Protein AF-A0A7C1HFK4-F1 (afdb_monomer_lite)

pLDDT: mean 76.85, std 12.72, range [38.19, 94.94]

Structure (mmCIF, N/CA/C/O backbone):
data_AF-A0A7C1HFK4-F1
#
_entry.id   AF-A0A7C1HFK4-F1
#
loop_
_atom_site.group_PDB
_atom_site.id
_atom_site.type_symbol
_atom_site.label_atom_id
_atom_site.label_alt_id
_atom_site.la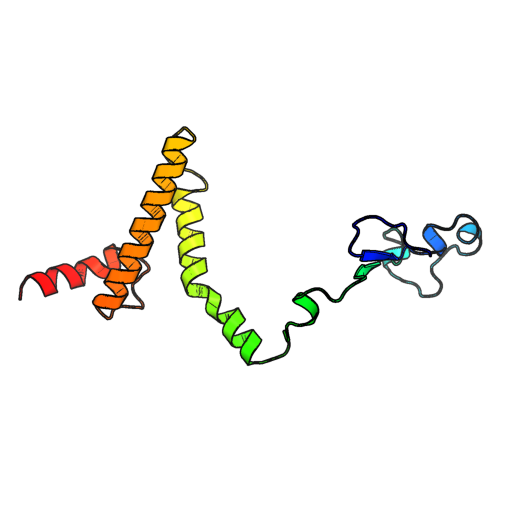bel_comp_id
_atom_site.label_asym_id
_atom_site.label_entity_id
_atom_site.label_seq_id
_atom_site.pdbx_PDB_ins_code
_atom_site.Cartn_x
_atom_site.Cartn_y
_atom_site.Cartn_z
_atom_site.occupancy
_atom_site.B_iso_or_equiv
_atom_site.auth_seq_id
_atom_site.auth_comp_id
_atom_site.auth_asym_id
_atom_site.auth_atom_id
_atom_site.pdbx_PDB_model_num
ATOM 1 N N . MET A 1 1 ? 30.655 -7.034 -22.420 1.00 48.75 1 MET A N 1
ATOM 2 C CA . MET A 1 1 ? 30.151 -5.758 -21.865 1.00 48.75 1 MET A CA 1
ATOM 3 C C . MET A 1 1 ? 30.791 -5.628 -20.488 1.00 48.75 1 MET A C 1
ATOM 5 O O . MET A 1 1 ? 30.516 -6.481 -19.661 1.00 48.75 1 MET A O 1
ATOM 9 N N . ARG A 1 2 ? 31.748 -4.711 -20.276 1.00 38.19 2 ARG A N 1
ATOM 10 C CA . ARG A 1 2 ? 32.349 -4.517 -18.941 1.00 38.19 2 ARG A CA 1
ATOM 11 C C . ARG A 1 2 ? 31.458 -3.538 -18.169 1.00 38.19 2 ARG A C 1
ATOM 13 O O . ARG A 1 2 ? 31.293 -2.421 -18.668 1.00 38.19 2 ARG A O 1
ATOM 20 N N . PRO A 1 3 ? 30.849 -3.925 -17.038 1.00 50.66 3 PRO A N 1
ATOM 21 C CA . PRO A 1 3 ? 30.133 -2.968 -16.208 1.00 50.66 3 PRO A CA 1
ATOM 22 C C . PRO A 1 3 ? 31.120 -1.909 -15.705 1.00 50.66 3 PRO A C 1
ATOM 24 O O . PRO A 1 3 ? 32.246 -2.225 -15.324 1.00 50.66 3 PRO A O 1
ATOM 27 N N . LYS A 1 4 ? 30.732 -0.633 -15.782 1.00 46.22 4 LYS A N 1
ATOM 28 C CA . LYS A 1 4 ? 31.495 0.462 -15.169 1.00 46.22 4 LYS A CA 1
ATOM 29 C C . LYS A 1 4 ? 31.245 0.428 -13.661 1.00 46.22 4 LYS A C 1
ATOM 31 O O . LYS A 1 4 ? 30.096 0.237 -13.267 1.00 46.22 4 LYS A O 1
ATOM 36 N N . ASN A 1 5 ? 32.283 0.678 -12.855 1.00 47.38 5 ASN A N 1
ATOM 37 C CA . ASN A 1 5 ? 32.185 0.873 -11.402 1.00 47.38 5 ASN A CA 1
ATOM 38 C C . ASN A 1 5 ? 31.340 2.110 -11.097 1.00 47.38 5 ASN A C 1
ATOM 40 O O . ASN A 1 5 ? 31.823 3.223 -10.916 1.00 47.38 5 ASN A O 1
ATOM 44 N N . THR A 1 6 ? 30.045 1.892 -11.107 1.00 52.53 6 THR A N 1
ATOM 45 C CA . THR A 1 6 ? 29.001 2.816 -10.708 1.00 52.53 6 THR A CA 1
ATOM 46 C C . THR A 1 6 ? 28.159 2.026 -9.719 1.00 52.53 6 THR A C 1
ATOM 48 O O . THR A 1 6 ? 28.105 0.803 -9.821 1.00 52.53 6 THR A O 1
ATOM 51 N N . TRP A 1 7 ? 27.541 2.695 -8.749 1.00 51.47 7 TRP A N 1
ATOM 52 C CA . TRP A 1 7 ? 26.689 2.115 -7.697 1.00 51.47 7 TRP A CA 1
ATOM 53 C C . TRP A 1 7 ? 25.390 1.471 -8.241 1.00 51.47 7 TRP A C 1
ATOM 55 O O . TRP A 1 7 ? 24.318 1.584 -7.655 1.00 51.47 7 TRP A O 1
ATOM 65 N N . ILE A 1 8 ? 25.454 0.861 -9.422 1.00 58.84 8 ILE A N 1
ATOM 66 C CA . ILE A 1 8 ? 24.351 0.308 -10.187 1.00 58.84 8 ILE A CA 1
ATOM 67 C C . ILE A 1 8 ? 24.280 -1.186 -9.867 1.00 58.84 8 ILE A C 1
ATOM 69 O O . ILE A 1 8 ? 25.155 -1.952 -10.251 1.00 58.84 8 ILE A O 1
ATOM 73 N N . LEU A 1 9 ? 23.199 -1.598 -9.203 1.00 69.62 9 LEU A N 1
ATOM 74 C CA . LEU A 1 9 ? 22.916 -2.982 -8.782 1.00 69.62 9 LEU A CA 1
ATOM 75 C C . LEU A 1 9 ? 22.519 -3.921 -9.942 1.00 69.62 9 LEU A C 1
ATOM 77 O O . LEU A 1 9 ? 22.109 -5.061 -9.727 1.00 69.62 9 LEU A O 1
ATOM 81 N N . TYR A 1 10 ? 22.579 -3.443 -11.185 1.00 73.12 10 TYR A N 1
ATOM 82 C CA . TYR A 1 10 ? 22.111 -4.162 -12.364 1.00 73.12 10 TYR A CA 1
ATOM 83 C C . TYR A 1 10 ? 22.988 -3.901 -13.592 1.00 73.12 10 TYR A C 1
ATOM 85 O O . TYR A 1 10 ? 23.465 -2.799 -13.848 1.00 73.12 10 TYR A O 1
ATOM 93 N N . CYS A 1 11 ? 23.144 -4.927 -14.415 1.00 79.50 11 CYS A N 1
ATOM 94 C CA . CYS A 1 11 ? 23.672 -4.843 -15.762 1.00 79.50 11 CYS A CA 1
ATOM 95 C C . CYS A 1 11 ? 22.534 -4.714 -16.771 1.00 79.50 11 CYS A C 1
ATOM 97 O O . CYS A 1 11 ? 21.645 -5.557 -16.849 1.00 79.50 11 CYS A O 1
ATOM 99 N N . GLN A 1 12 ? 22.573 -3.668 -17.590 1.00 84.06 12 GLN A N 1
ATOM 100 C CA . GLN A 1 12 ? 21.628 -3.519 -18.688 1.00 84.06 12 GLN A CA 1
ATOM 101 C C . GLN A 1 12 ? 22.141 -4.263 -19.924 1.00 84.06 12 GLN A C 1
ATOM 103 O O . GLN A 1 12 ? 23.117 -3.852 -20.552 1.00 84.06 12 GLN A O 1
ATOM 108 N N . TYR A 1 13 ? 21.453 -5.337 -20.294 1.00 86.94 13 TYR A N 1
ATOM 109 C CA . TYR A 1 13 ? 21.579 -5.945 -21.609 1.00 86.94 13 TYR A CA 1
ATOM 110 C C . TYR A 1 13 ? 20.769 -5.126 -22.611 1.00 86.94 13 TYR A C 1
ATOM 112 O O . TYR A 1 13 ? 19.569 -4.897 -22.425 1.00 86.94 13 TYR A O 1
ATOM 120 N N . THR A 1 14 ? 21.425 -4.695 -23.685 1.00 87.31 14 THR A N 1
ATOM 121 C CA . THR A 1 14 ? 20.778 -4.001 -24.794 1.00 87.31 14 THR A CA 1
ATOM 122 C C . THR A 1 14 ? 20.892 -4.802 -26.080 1.00 87.31 14 THR A C 1
ATOM 124 O O . THR A 1 14 ? 21.901 -5.462 -26.332 1.00 87.31 14 THR A O 1
ATOM 127 N N . CYS A 1 15 ? 19.850 -4.741 -26.910 1.00 88.94 15 CYS A N 1
ATOM 128 C CA . CYS A 1 15 ? 19.799 -5.501 -28.152 1.00 88.94 15 CYS A CA 1
ATOM 129 C C . CYS A 1 15 ? 20.985 -5.136 -29.068 1.00 88.94 15 CYS A C 1
ATOM 131 O O . CYS A 1 15 ? 21.085 -3.983 -29.504 1.00 88.94 15 CYS A O 1
ATOM 133 N N . PRO A 1 16 ? 21.864 -6.089 -29.426 1.00 87.75 16 PRO A N 1
ATOM 134 C CA . PRO A 1 16 ? 23.056 -5.783 -30.209 1.00 87.75 16 PRO A CA 1
ATOM 135 C C . PRO A 1 16 ? 22.699 -5.328 -31.624 1.00 87.75 16 PRO A C 1
ATOM 137 O O . PRO A 1 16 ? 23.317 -4.402 -32.132 1.00 87.75 16 PRO A O 1
ATOM 140 N N . ILE A 1 17 ? 21.659 -5.906 -32.229 1.00 89.50 17 ILE A N 1
ATOM 141 C CA . ILE A 1 17 ? 21.198 -5.533 -33.573 1.00 89.50 17 ILE A CA 1
ATOM 142 C C . ILE A 1 17 ? 20.711 -4.080 -33.592 1.00 89.50 17 ILE A C 1
ATOM 144 O O . ILE A 1 17 ? 21.010 -3.327 -34.514 1.00 89.50 17 ILE A O 1
ATOM 148 N N . PHE A 1 18 ? 20.000 -3.653 -32.545 1.00 85.25 18 PHE A N 1
ATOM 149 C CA . PHE A 1 18 ? 19.476 -2.295 -32.482 1.00 85.25 18 PHE A CA 1
ATOM 150 C C . PHE A 1 18 ? 20.558 -1.278 -32.100 1.00 85.25 18 PHE A C 1
ATOM 152 O O . PHE A 1 18 ? 20.654 -0.226 -32.727 1.00 85.25 18 PHE A O 1
ATOM 159 N N . TYR A 1 19 ? 21.383 -1.550 -31.085 1.00 86.94 19 TYR A N 1
ATOM 160 C CA . TYR A 1 19 ? 22.294 -0.549 -30.509 1.00 86.94 19 TYR A CA 1
ATOM 161 C C . TYR A 1 19 ? 23.713 -0.559 -31.095 1.00 86.94 19 TYR A C 1
ATOM 163 O O . TYR A 1 19 ? 24.385 0.474 -31.062 1.00 86.94 19 TYR A O 1
ATOM 171 N N . ASN A 1 20 ? 24.187 -1.675 -31.657 1.00 87.44 20 ASN A N 1
ATOM 172 C CA . ASN A 1 20 ? 25.514 -1.737 -32.265 1.00 87.44 20 ASN A CA 1
ATOM 173 C C . ASN A 1 20 ? 25.459 -1.276 -33.728 1.00 87.44 20 ASN A C 1
ATOM 175 O O . ASN A 1 20 ? 24.992 -2.003 -34.603 1.00 87.44 20 ASN A O 1
ATOM 179 N N . LYS A 1 21 ? 26.000 -0.084 -34.008 1.00 84.38 21 LYS A N 1
ATOM 180 C CA . LYS A 1 21 ? 26.023 0.513 -35.357 1.00 84.38 21 LYS A CA 1
ATOM 181 C C . LYS A 1 21 ? 26.669 -0.392 -36.417 1.00 84.38 21 LYS A C 1
ATOM 183 O O . LYS A 1 21 ? 26.253 -0.347 -37.565 1.00 84.38 21 LYS A O 1
ATOM 188 N N . LYS A 1 22 ? 27.647 -1.226 -36.037 1.00 87.38 22 LYS A N 1
ATOM 189 C CA . LYS A 1 22 ? 28.334 -2.140 -36.970 1.00 87.38 22 LYS A CA 1
ATOM 190 C C . LYS A 1 22 ? 27.443 -3.301 -37.418 1.00 87.38 22 LYS A C 1
ATOM 192 O O . LYS A 1 22 ? 27.554 -3.758 -38.546 1.00 87.38 22 LYS A O 1
ATOM 197 N N . VAL A 1 23 ? 26.575 -3.773 -36.523 1.00 85.56 23 VAL A N 1
ATOM 198 C CA . VAL A 1 23 ? 25.727 -4.958 -36.736 1.00 85.56 23 VAL A CA 1
ATOM 199 C C . VAL A 1 23 ? 24.353 -4.564 -37.274 1.00 85.56 23 VAL A C 1
ATOM 201 O O . VAL A 1 23 ? 23.753 -5.315 -38.032 1.00 85.56 23 VAL A O 1
ATOM 204 N N . ARG A 1 24 ? 23.868 -3.362 -36.939 1.00 82.31 24 ARG A N 1
ATOM 205 C CA . ARG A 1 24 ? 22.545 -2.865 -37.339 1.00 82.31 24 ARG A CA 1
ATOM 206 C C . ARG A 1 24 ? 22.290 -2.971 -38.843 1.00 82.31 24 ARG A C 1
ATOM 208 O O . ARG A 1 24 ? 21.195 -3.330 -39.243 1.00 82.31 24 ARG A O 1
ATOM 215 N N . HIS A 1 25 ? 23.284 -2.662 -39.671 1.00 83.12 25 HIS A N 1
ATOM 216 C CA . HIS A 1 25 ? 23.104 -2.637 -41.126 1.00 83.12 25 HIS A CA 1
ATOM 217 C C . HIS A 1 25 ? 23.093 -4.042 -41.753 1.00 83.12 25 HIS A C 1
ATOM 219 O O . HIS A 1 25 ? 22.736 -4.180 -42.915 1.00 83.12 25 HIS A O 1
ATOM 225 N N . GLN A 1 26 ? 23.472 -5.079 -40.998 1.00 86.44 26 GLN A N 1
ATOM 226 C CA . GLN A 1 26 ? 23.498 -6.467 -41.473 1.00 86.44 26 GLN A CA 1
ATOM 227 C C . GLN A 1 26 ? 22.135 -7.158 -41.343 1.00 86.44 26 GLN A C 1
ATOM 229 O O . GLN A 1 26 ? 21.890 -8.157 -42.011 1.00 86.44 26 GLN A O 1
ATOM 234 N N . TYR A 1 27 ? 21.249 -6.642 -40.487 1.00 83.44 27 TYR A N 1
ATOM 235 C CA . TYR A 1 27 ? 19.977 -7.278 -40.163 1.00 83.44 27 TYR A CA 1
ATOM 236 C C . TYR A 1 27 ? 18.838 -6.263 -40.249 1.00 83.44 27 TYR A C 1
ATOM 238 O O . TYR A 1 27 ? 18.743 -5.349 -39.434 1.00 83.44 27 TYR A O 1
ATOM 246 N N . ILE A 1 28 ? 17.944 -6.461 -41.218 1.00 83.88 28 ILE A N 1
ATOM 247 C CA . ILE A 1 28 ? 16.712 -5.668 -41.374 1.00 83.88 28 ILE A CA 1
ATOM 248 C C . ILE A 1 28 ? 15.689 -6.050 -40.289 1.00 83.88 28 ILE A C 1
ATOM 250 O O . ILE A 1 28 ? 14.922 -5.217 -39.815 1.00 83.88 28 ILE A O 1
ATOM 254 N N . MET A 1 29 ? 15.705 -7.316 -39.867 1.00 85.06 29 MET A N 1
ATOM 255 C CA . MET A 1 29 ? 14.775 -7.924 -38.917 1.00 85.06 29 MET A CA 1
ATOM 256 C C . MET A 1 29 ? 15.540 -8.724 -37.860 1.00 85.06 29 MET A C 1
ATOM 258 O O . MET A 1 29 ? 16.657 -9.184 -38.098 1.00 85.06 29 MET A O 1
ATOM 262 N N . CYS A 1 30 ? 14.936 -8.921 -36.685 1.00 85.44 30 CYS A N 1
ATOM 263 C CA . CYS A 1 30 ? 15.495 -9.826 -35.685 1.00 85.44 30 CYS A CA 1
ATOM 264 C C . CYS A 1 30 ? 15.450 -11.271 -36.219 1.00 85.44 30 CYS A C 1
ATOM 266 O O . CYS A 1 30 ? 14.363 -11.719 -36.579 1.00 85.44 30 CYS A O 1
ATOM 268 N N . PRO A 1 31 ? 16.563 -12.031 -36.199 1.00 88.06 31 PRO A N 1
ATOM 269 C CA . PRO A 1 31 ? 16.590 -13.431 -36.644 1.00 88.06 31 PRO A CA 1
ATOM 270 C C . PRO A 1 31 ? 15.608 -14.342 -35.897 1.00 88.06 31 PRO A C 1
ATOM 272 O O . PRO A 1 31 ? 15.142 -15.337 -36.433 1.00 88.06 31 PRO A O 1
ATOM 275 N N . LEU A 1 32 ? 15.286 -13.985 -34.651 1.00 86.88 32 LEU A N 1
ATOM 276 C CA . LEU A 1 32 ? 14.340 -14.698 -33.791 1.00 86.88 32 LEU A CA 1
ATOM 277 C C . LEU A 1 32 ? 12.917 -14.125 -33.870 1.00 86.88 32 LEU A C 1
ATOM 279 O O . LEU A 1 32 ? 12.086 -14.457 -33.031 1.00 86.88 32 LEU A O 1
ATOM 283 N N . PHE A 1 33 ? 12.655 -13.203 -34.804 1.00 86.81 33 PHE A N 1
ATOM 284 C CA . PHE A 1 33 ? 11.370 -12.515 -34.979 1.00 86.81 33 PHE A CA 1
ATOM 285 C C . PHE A 1 33 ? 10.770 -11.984 -33.666 1.00 86.81 33 PHE A C 1
ATOM 287 O O . PHE A 1 33 ? 9.564 -12.025 -33.434 1.00 86.81 33 PHE A O 1
ATOM 294 N N . HIS A 1 34 ? 11.625 -11.474 -32.775 1.00 86.31 34 HIS A N 1
ATOM 295 C CA . HIS A 1 34 ? 11.180 -11.033 -31.461 1.00 86.31 34 HIS A CA 1
ATOM 296 C C . HIS A 1 34 ? 10.246 -9.809 -31.586 1.00 86.31 34 HIS A C 1
ATOM 298 O O . HIS A 1 34 ? 10.655 -8.791 -32.150 1.00 86.31 34 HIS A O 1
ATOM 304 N N . PRO A 1 35 ? 9.035 -9.817 -30.995 1.00 87.88 35 PRO A N 1
ATOM 305 C CA . PRO A 1 35 ? 8.008 -8.795 -31.249 1.00 87.88 35 PRO A CA 1
ATOM 306 C C . PRO A 1 35 ? 8.441 -7.378 -30.839 1.00 87.88 35 PRO A C 1
ATOM 308 O O . PRO A 1 35 ? 8.133 -6.393 -31.509 1.00 87.88 35 PRO A O 1
ATOM 311 N N . LYS A 1 36 ? 9.243 -7.258 -29.770 1.00 87.38 36 LYS A N 1
ATOM 312 C CA . LYS A 1 36 ? 9.808 -5.966 -29.318 1.00 87.38 36 LYS A CA 1
ATOM 313 C C . LYS A 1 36 ? 10.852 -5.365 -30.268 1.00 87.38 36 LYS A C 1
ATOM 315 O O . LYS A 1 36 ? 11.307 -4.250 -30.025 1.00 87.38 36 LYS A O 1
ATOM 320 N N . PHE A 1 37 ? 11.282 -6.097 -31.294 1.00 87.19 37 PHE A N 1
ATOM 321 C CA . PHE A 1 37 ? 12.187 -5.566 -32.309 1.00 87.19 37 PHE A CA 1
ATOM 322 C C . PHE A 1 37 ? 11.466 -4.618 -33.269 1.00 87.19 37 PHE A C 1
ATOM 324 O O . PHE A 1 37 ? 12.014 -3.576 -33.597 1.00 87.19 37 PHE A O 1
ATOM 331 N N . LEU A 1 38 ? 10.233 -4.953 -33.655 1.00 83.69 38 LEU A N 1
ATOM 332 C CA . LEU A 1 38 ? 9.405 -4.120 -34.529 1.00 83.69 38 LEU A CA 1
ATOM 333 C C . LEU A 1 38 ? 8.760 -2.963 -33.760 1.00 83.69 38 LEU A C 1
ATOM 335 O O . LEU A 1 38 ? 8.814 -1.817 -34.190 1.00 83.69 38 LEU A O 1
ATOM 339 N N . ASN A 1 39 ? 8.216 -3.255 -32.577 1.00 84.88 39 ASN A N 1
ATOM 340 C CA . ASN A 1 39 ? 7.458 -2.282 -31.783 1.00 84.88 39 ASN A CA 1
ATOM 341 C C . ASN A 1 39 ? 8.329 -1.511 -30.770 1.00 84.88 39 ASN A C 1
ATOM 343 O O . ASN A 1 39 ? 7.806 -0.869 -29.860 1.00 84.88 39 ASN A O 1
ATOM 347 N N . GLY A 1 40 ? 9.660 -1.616 -30.851 1.00 86.31 40 GLY A N 1
ATOM 348 C CA . GLY A 1 40 ? 10.551 -1.065 -29.832 1.00 86.31 40 GLY A CA 1
ATOM 349 C C . GLY A 1 40 ? 12.035 -1.134 -30.184 1.00 86.31 40 GLY A C 1
ATOM 350 O O . GLY A 1 40 ? 12.426 -1.171 -31.342 1.00 86.31 40 GLY A O 1
ATOM 351 N N . LYS A 1 41 ? 12.891 -1.129 -29.153 1.00 85.38 41 LYS A N 1
ATOM 352 C CA . LYS A 1 41 ? 14.364 -1.120 -29.290 1.00 85.38 41 LYS A CA 1
ATOM 353 C C . LYS A 1 41 ? 14.982 -2.523 -29.180 1.00 85.38 41 LYS A C 1
ATOM 355 O O . LYS A 1 41 ? 16.093 -2.669 -28.665 1.00 85.38 41 LYS A O 1
ATOM 360 N N . GLY A 1 42 ? 14.248 -3.560 -29.585 1.00 86.31 42 GLY A N 1
ATOM 361 C CA . GLY A 1 42 ? 14.679 -4.957 -29.489 1.00 86.31 42 GLY A CA 1
ATOM 362 C C . GLY A 1 42 ? 14.653 -5.539 -28.070 1.00 86.31 42 GLY A C 1
ATOM 363 O O . GLY A 1 42 ? 13.981 -5.033 -27.168 1.00 86.31 42 GLY A O 1
ATOM 364 N N . CYS A 1 43 ? 15.368 -6.649 -27.884 1.00 87.25 43 CYS A N 1
ATOM 365 C CA . CYS A 1 43 ? 15.471 -7.359 -26.609 1.00 87.25 43 CYS A CA 1
ATOM 366 C C . CYS A 1 43 ? 16.375 -6.591 -25.637 1.00 87.25 43 CYS A C 1
ATOM 368 O O . CYS A 1 43 ? 17.597 -6.678 -25.731 1.00 87.25 43 CYS A O 1
ATOM 370 N N . ASN A 1 44 ? 15.776 -5.844 -24.712 1.00 87.12 44 ASN A N 1
ATOM 371 C CA . ASN A 1 44 ? 16.491 -5.173 -23.630 1.00 87.12 44 ASN A CA 1
ATOM 372 C C . ASN A 1 44 ? 16.068 -5.783 -22.294 1.00 87.12 44 ASN 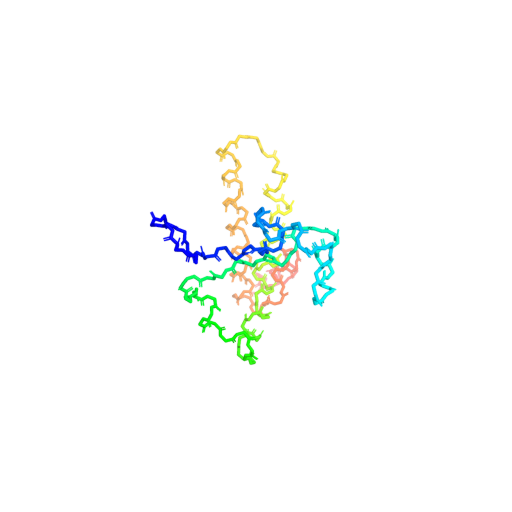A C 1
ATOM 374 O O . ASN A 1 44 ? 14.873 -5.984 -22.066 1.00 87.12 44 ASN A O 1
ATOM 378 N N . ALA A 1 45 ? 17.037 -6.063 -21.427 1.00 85.31 45 ALA A N 1
ATOM 379 C CA . ALA A 1 45 ? 16.805 -6.658 -20.117 1.00 85.31 45 ALA A CA 1
ATOM 380 C C . ALA A 1 45 ? 17.716 -6.014 -19.068 1.00 85.31 45 ALA A C 1
ATOM 382 O O . ALA A 1 45 ? 18.860 -5.667 -19.356 1.00 85.31 45 ALA A O 1
ATOM 383 N N . LEU A 1 46 ? 17.203 -5.859 -17.852 1.00 84.00 46 LEU A N 1
ATOM 384 C CA . LEU A 1 46 ? 17.989 -5.468 -16.686 1.00 84.00 46 LEU A CA 1
ATOM 385 C C . LEU A 1 46 ? 18.290 -6.743 -15.903 1.00 84.00 46 LEU A C 1
ATOM 387 O O . LEU A 1 46 ? 17.371 -7.424 -15.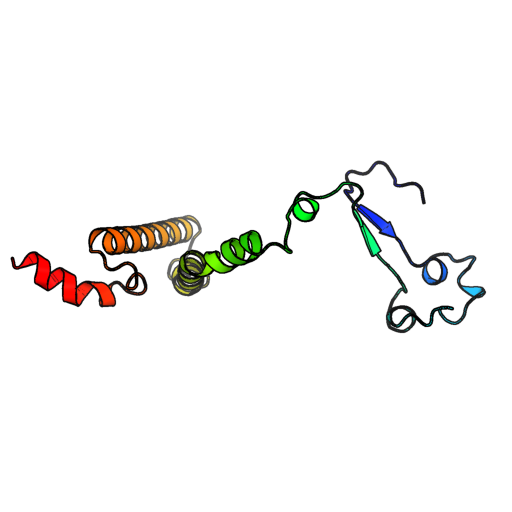456 1.00 84.00 46 LEU A O 1
ATOM 391 N N . ILE A 1 47 ? 19.568 -7.079 -15.799 1.00 81.75 47 ILE A N 1
ATOM 392 C CA . ILE A 1 47 ? 20.070 -8.276 -15.133 1.00 81.75 47 ILE A CA 1
ATOM 393 C C . ILE A 1 47 ? 20.632 -7.829 -13.782 1.00 81.75 47 ILE A C 1
ATOM 395 O O . ILE A 1 47 ? 21.600 -7.070 -13.776 1.00 81.75 47 ILE A O 1
ATOM 399 N N . PRO A 1 48 ? 20.053 -8.236 -12.644 1.00 75.44 48 PRO A N 1
ATOM 400 C CA . PRO A 1 48 ? 20.614 -7.927 -11.331 1.00 75.44 48 PRO A CA 1
ATOM 401 C C . PRO A 1 48 ? 22.034 -8.494 -11.207 1.00 75.44 48 PRO A C 1
ATOM 403 O O . PRO A 1 48 ? 22.282 -9.619 -11.637 1.00 75.44 48 PRO A O 1
ATOM 406 N N . LEU A 1 49 ? 22.964 -7.710 -10.658 1.00 76.75 49 LEU A N 1
ATOM 407 C CA . LEU A 1 49 ? 24.344 -8.153 -10.413 1.00 76.75 49 LEU A CA 1
ATOM 408 C C . LEU A 1 49 ? 24.457 -8.991 -9.134 1.00 76.75 49 LEU A C 1
ATOM 410 O O . LEU A 1 49 ? 25.257 -9.918 -9.080 1.00 76.75 49 LEU A O 1
ATOM 414 N N . GLU A 1 50 ? 23.622 -8.688 -8.144 1.00 74.75 50 GLU A N 1
ATOM 415 C CA . GLU A 1 50 ? 23.495 -9.436 -6.896 1.00 74.75 50 GLU A CA 1
ATOM 416 C C . GLU A 1 50 ? 22.068 -9.986 -6.767 1.00 74.75 50 GLU A C 1
ATOM 418 O O . GLU A 1 50 ? 21.110 -9.336 -7.218 1.00 74.75 50 GLU A O 1
ATOM 423 N N . PRO A 1 51 ? 21.890 -11.175 -6.161 1.00 70.38 51 PRO A N 1
ATOM 424 C CA . PRO A 1 51 ? 20.567 -11.650 -5.802 1.00 70.38 51 PRO A CA 1
ATOM 425 C C . PRO A 1 51 ? 19.956 -10.651 -4.816 1.00 70.38 51 PRO A C 1
ATOM 427 O O . PRO A 1 51 ? 20.431 -10.464 -3.703 1.00 70.38 51 PRO A O 1
ATOM 430 N N . SER A 1 52 ? 18.902 -9.956 -5.243 1.00 71.81 52 SER A N 1
ATOM 431 C CA . SER A 1 52 ? 18.141 -9.112 -4.320 1.00 71.81 52 SER A CA 1
ATOM 432 C C . SER A 1 52 ? 17.530 -9.981 -3.219 1.00 71.81 52 SER A C 1
ATOM 434 O O . SER 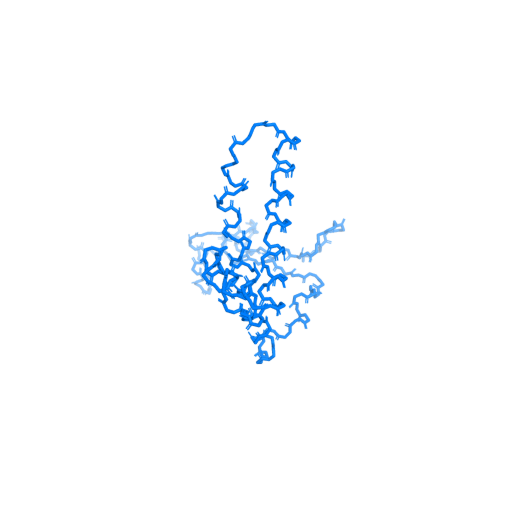A 1 52 ? 17.202 -11.133 -3.483 1.00 71.81 52 SER A O 1
ATOM 436 N N . ILE A 1 53 ? 17.215 -9.404 -2.058 1.00 73.88 53 ILE A N 1
ATOM 437 C CA . ILE A 1 53 ? 16.391 -10.055 -1.018 1.00 73.88 53 ILE A CA 1
ATOM 438 C C . ILE A 1 53 ? 15.105 -10.682 -1.588 1.00 73.88 53 ILE A C 1
ATOM 440 O O . ILE A 1 53 ? 14.594 -11.667 -1.072 1.00 73.88 53 ILE A O 1
ATOM 444 N N . ARG A 1 54 ? 14.586 -10.153 -2.707 1.00 70.31 54 ARG A N 1
ATOM 445 C CA . ARG A 1 54 ? 13.436 -10.740 -3.404 1.00 70.31 54 ARG A CA 1
ATOM 446 C C . ARG A 1 54 ? 13.738 -12.101 -4.026 1.00 70.31 54 ARG A C 1
ATOM 448 O O . ARG A 1 54 ? 12.817 -12.886 -4.134 1.00 70.31 54 ARG A O 1
ATOM 455 N N . ALA A 1 55 ? 14.969 -12.387 -4.435 1.00 76.62 55 ALA A N 1
ATOM 456 C CA . ALA A 1 55 ? 15.360 -13.686 -4.980 1.00 76.62 55 ALA A CA 1
ATOM 457 C C . ALA A 1 55 ? 15.433 -14.779 -3.899 1.00 76.62 55 ALA A C 1
ATOM 459 O O . ALA A 1 55 ? 15.262 -15.950 -4.217 1.00 76.62 55 ALA A O 1
ATOM 460 N N . GLU A 1 56 ? 15.650 -14.395 -2.639 1.00 81.31 56 GLU A N 1
ATOM 461 C CA . GLU A 1 56 ? 15.669 -15.309 -1.487 1.00 81.31 56 GLU A CA 1
ATOM 462 C C . GLU A 1 56 ? 14.260 -15.643 -0.973 1.00 81.31 56 GLU A C 1
ATOM 464 O O . GLU A 1 56 ? 14.066 -16.610 -0.239 1.00 81.31 56 GLU A O 1
ATOM 469 N N . ILE A 1 57 ? 13.257 -14.848 -1.358 1.00 82.25 57 ILE A N 1
ATOM 470 C CA . ILE A 1 57 ? 11.868 -15.069 -0.965 1.00 82.25 57 ILE A CA 1
ATOM 471 C C . ILE A 1 57 ? 11.264 -16.188 -1.817 1.00 82.25 57 ILE A C 1
ATOM 473 O O . ILE A 1 57 ? 11.117 -16.064 -3.034 1.00 82.25 57 ILE A O 1
ATOM 477 N N . ASP A 1 58 ? 10.818 -17.255 -1.157 1.00 84.81 58 ASP A N 1
ATOM 478 C CA . ASP A 1 58 ? 10.104 -18.352 -1.808 1.00 84.81 58 ASP A CA 1
ATOM 479 C C . ASP A 1 58 ? 8.623 -18.007 -2.047 1.00 84.81 58 ASP A C 1
ATOM 481 O O . ASP A 1 58 ? 7.720 -18.453 -1.328 1.00 84.81 58 ASP A O 1
ATOM 485 N N . TYR A 1 59 ? 8.373 -17.219 -3.098 1.00 83.62 59 TYR A N 1
ATOM 486 C CA . TYR A 1 59 ? 7.023 -16.850 -3.549 1.00 83.62 59 TYR A CA 1
ATOM 487 C C . TYR A 1 59 ? 6.143 -18.060 -3.921 1.00 83.62 59 TYR A C 1
ATOM 489 O O . TYR A 1 59 ? 4.915 -17.940 -3.998 1.00 83.62 59 TYR A O 1
ATOM 497 N N . GLY A 1 60 ? 6.750 -19.220 -4.196 1.00 86.12 60 GLY A N 1
ATOM 498 C CA . GLY A 1 60 ? 6.053 -20.430 -4.625 1.00 86.12 60 GLY A CA 1
ATOM 499 C C . GLY A 1 60 ? 5.364 -21.170 -3.480 1.00 86.12 60 GLY A C 1
ATOM 500 O O . GLY A 1 60 ? 4.348 -21.840 -3.708 1.00 86.12 60 GLY A O 1
ATOM 501 N N . THR A 1 61 ? 5.870 -21.023 -2.253 1.00 90.75 61 THR A N 1
ATOM 502 C CA . THR A 1 61 ? 5.356 -21.754 -1.088 1.00 90.75 61 THR A CA 1
ATOM 503 C C . THR A 1 61 ? 3.922 -21.392 -0.714 1.00 90.75 61 THR A C 1
ATOM 505 O O . THR A 1 61 ? 3.485 -20.242 -0.791 1.00 90.75 61 THR A O 1
ATOM 508 N N . LYS A 1 62 ? 3.187 -22.392 -0.206 1.00 89.50 62 LYS A N 1
ATOM 509 C CA . LYS A 1 62 ? 1.877 -22.172 0.429 1.00 89.50 62 LYS A CA 1
ATOM 510 C C . LYS A 1 62 ? 1.984 -21.203 1.606 1.00 89.50 62 LYS A C 1
ATOM 512 O O . LYS A 1 62 ? 1.176 -20.292 1.692 1.00 89.50 62 LYS A O 1
ATOM 517 N N . LYS A 1 63 ? 3.033 -21.327 2.429 1.00 86.88 63 LYS A N 1
ATOM 518 C CA . LYS A 1 63 ? 3.292 -20.431 3.565 1.00 86.88 63 LYS A CA 1
ATOM 519 C C . LYS A 1 63 ? 3.457 -18.975 3.126 1.00 86.88 63 LYS A C 1
ATOM 521 O O . LYS A 1 63 ? 2.860 -18.093 3.736 1.00 86.88 63 LYS A O 1
ATOM 526 N N . PHE A 1 64 ? 4.226 -18.715 2.064 1.00 86.31 64 PHE A N 1
ATOM 527 C CA . PHE A 1 64 ? 4.331 -17.365 1.516 1.00 86.31 64 PHE A CA 1
ATOM 528 C C . PHE A 1 64 ? 2.972 -16.867 1.033 1.00 86.31 64 PHE A C 1
ATOM 530 O O . PHE A 1 64 ? 2.580 -15.767 1.397 1.00 86.31 64 PHE A O 1
ATOM 537 N N . LYS A 1 65 ? 2.222 -17.677 0.277 1.00 84.25 65 LYS A N 1
ATOM 538 C CA . LYS A 1 65 ? 0.884 -17.299 -0.206 1.00 84.25 65 LYS A CA 1
ATOM 539 C C . LYS A 1 65 ? -0.091 -17.018 0.937 1.00 84.25 65 LYS A C 1
ATOM 541 O O . LYS A 1 65 ? -0.828 -16.049 0.861 1.00 84.25 65 LYS A O 1
ATOM 546 N N . GLU A 1 66 ? -0.083 -17.809 2.004 1.00 84.75 66 GLU A N 1
ATOM 547 C CA . GLU A 1 66 ? -0.916 -17.597 3.195 1.00 84.75 66 GLU A CA 1
ATOM 548 C C . GLU A 1 66 ? -0.549 -16.295 3.920 1.00 84.75 66 GLU A C 1
ATOM 550 O O . GLU A 1 66 ? -1.422 -15.471 4.185 1.00 84.75 66 GLU A O 1
ATOM 555 N N . LEU A 1 67 ? 0.743 -16.052 4.167 1.00 81.25 67 LEU A N 1
ATOM 556 C CA . LEU A 1 67 ? 1.223 -14.809 4.783 1.00 81.25 67 LEU A CA 1
ATOM 557 C C . LEU A 1 67 ? 0.979 -13.583 3.891 1.00 81.25 67 LEU A C 1
ATOM 559 O O . LEU A 1 67 ? 0.592 -12.529 4.388 1.00 81.25 67 LEU A O 1
ATOM 563 N N . TYR A 1 68 ? 1.160 -13.726 2.580 1.00 74.62 68 TYR A N 1
ATOM 564 C CA . TYR A 1 68 ? 0.911 -12.690 1.579 1.00 74.62 68 TYR A CA 1
ATOM 565 C C . TYR A 1 68 ? -0.585 -12.438 1.344 1.00 74.62 68 TYR A C 1
ATOM 567 O O . TYR A 1 68 ? -0.952 -11.356 0.902 1.00 74.62 68 TYR A O 1
ATOM 575 N N . ASN A 1 69 ? -1.461 -13.392 1.677 1.00 69.62 69 ASN A N 1
ATOM 576 C CA . ASN A 1 69 ? -2.920 -13.223 1.661 1.00 69.62 69 ASN A CA 1
ATOM 577 C C . ASN A 1 69 ? -3.473 -12.672 2.993 1.00 69.62 69 ASN A C 1
ATOM 579 O O . ASN A 1 69 ? -4.587 -12.138 3.032 1.00 69.62 69 ASN A O 1
ATOM 583 N N . ASN A 1 70 ? -2.674 -12.698 4.065 1.00 67.25 70 ASN A N 1
ATOM 584 C CA . ASN A 1 70 ? -3.002 -12.091 5.357 1.00 67.25 70 ASN A CA 1
ATOM 585 C C . ASN A 1 70 ? -2.943 -10.544 5.474 1.00 67.25 70 ASN A C 1
ATOM 587 O O . ASN A 1 70 ? -3.456 -10.043 6.478 1.00 67.25 70 ASN A O 1
ATOM 591 N N . PRO A 1 71 ? -2.440 -9.718 4.529 1.00 62.75 71 PRO A N 1
ATOM 592 C CA . PRO A 1 71 ? -2.388 -8.267 4.713 1.00 62.75 71 PRO A CA 1
ATOM 593 C C . PRO A 1 71 ? -3.732 -7.555 4.494 1.00 62.75 71 PRO A C 1
ATOM 595 O O . PRO A 1 71 ? -3.793 -6.339 4.378 1.00 62.75 71 PRO A O 1
ATOM 598 N N . THR A 1 72 ? -4.863 -8.252 4.513 1.00 59.47 72 THR A N 1
ATOM 599 C CA . THR A 1 72 ? -6.138 -7.635 4.140 1.00 59.47 72 THR A CA 1
ATOM 600 C C . THR A 1 72 ? -6.833 -6.836 5.243 1.00 59.47 72 THR A C 1
ATOM 602 O O . THR A 1 72 ? -7.635 -5.964 4.921 1.00 59.47 72 THR A O 1
ATOM 605 N N . SER A 1 73 ? -6.594 -7.085 6.533 1.00 58.72 73 SER A N 1
ATOM 606 C CA . SER A 1 73 ? -7.307 -6.332 7.583 1.00 58.72 73 SER A CA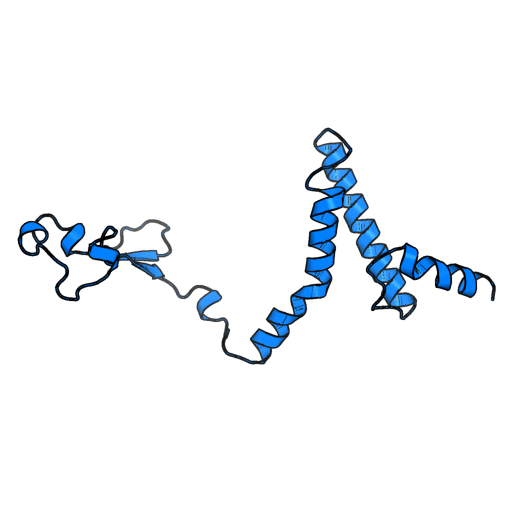 1
ATOM 607 C C . SER A 1 73 ? -6.670 -4.964 7.837 1.00 58.72 73 SER A C 1
ATOM 609 O O . SER A 1 73 ? -7.341 -3.936 7.733 1.00 58.72 73 SER A O 1
ATOM 611 N N . ALA A 1 74 ? -5.354 -4.941 8.071 1.00 64.19 74 ALA A N 1
ATOM 612 C CA . ALA A 1 74 ? -4.611 -3.709 8.323 1.00 64.19 74 ALA A CA 1
ATOM 613 C C . ALA A 1 74 ? -4.615 -2.782 7.096 1.00 64.19 74 ALA A C 1
ATOM 615 O O . ALA A 1 74 ? -4.974 -1.612 7.220 1.00 64.19 74 ALA A O 1
ATOM 616 N N . GLU A 1 75 ? -4.320 -3.293 5.895 1.00 69.44 75 GLU A N 1
ATOM 617 C CA . GLU A 1 75 ? -4.315 -2.460 4.685 1.00 69.44 75 GLU A CA 1
ATOM 618 C C . GLU A 1 75 ? -5.702 -1.909 4.351 1.00 69.44 75 GLU A C 1
ATOM 620 O O . GLU A 1 75 ? -5.808 -0.741 3.992 1.00 69.44 75 GLU A O 1
ATOM 625 N N . ARG A 1 76 ? -6.792 -2.676 4.531 1.00 68.88 76 ARG A N 1
ATOM 626 C CA . ARG A 1 76 ? -8.158 -2.147 4.322 1.00 68.88 76 ARG A CA 1
ATOM 627 C C . ARG A 1 76 ? -8.478 -0.990 5.262 1.00 68.88 76 ARG A C 1
ATOM 629 O O . ARG A 1 76 ? -9.189 -0.064 4.871 1.00 68.88 76 ARG A O 1
ATOM 636 N N . ILE A 1 77 ? -8.006 -1.062 6.503 1.00 70.75 77 ILE A N 1
ATOM 637 C CA . ILE A 1 77 ? -8.191 -0.002 7.492 1.00 70.75 77 ILE A CA 1
ATOM 638 C C . ILE A 1 77 ? -7.404 1.246 7.066 1.00 70.75 77 ILE A C 1
ATOM 640 O O . ILE A 1 77 ? -7.979 2.336 7.013 1.00 70.75 77 ILE A O 1
ATOM 644 N N . PHE A 1 78 ? -6.138 1.087 6.670 1.00 72.50 78 PHE A N 1
ATOM 645 C CA . PHE A 1 78 ? -5.306 2.198 6.198 1.00 72.50 78 PHE A CA 1
ATOM 646 C C . PHE A 1 78 ? -5.795 2.802 4.876 1.00 72.50 78 PHE A C 1
ATOM 648 O O . PHE A 1 78 ? -5.800 4.021 4.743 1.00 72.50 78 PHE A O 1
ATOM 655 N N . TYR A 1 79 ? -6.289 1.999 3.931 1.00 74.62 79 TYR A N 1
ATOM 656 C CA . TYR A 1 79 ? -6.835 2.486 2.657 1.00 74.62 79 TYR A CA 1
ATOM 657 C C . TYR A 1 79 ? -8.084 3.357 2.863 1.00 74.62 79 TYR A C 1
ATOM 659 O O . TYR A 1 79 ? -8.302 4.346 2.165 1.00 74.62 79 TYR A O 1
ATOM 667 N N . ARG A 1 80 ? -8.901 3.034 3.872 1.00 71.00 80 ARG A N 1
ATOM 668 C CA . ARG A 1 80 ? -10.052 3.865 4.253 1.00 71.00 80 ARG A CA 1
ATOM 669 C C . ARG A 1 80 ? -9.621 5.145 4.950 1.00 71.00 80 ARG A C 1
ATOM 671 O O . ARG A 1 80 ? -10.110 6.215 4.591 1.00 71.00 80 ARG A O 1
ATOM 678 N N . LEU A 1 81 ? -8.687 5.040 5.896 1.00 77.44 81 LEU A N 1
ATOM 679 C CA . LEU A 1 81 ? -8.103 6.197 6.574 1.00 77.44 81 LEU A CA 1
ATOM 680 C C . LEU A 1 81 ? -7.495 7.182 5.566 1.00 77.44 81 LEU A C 1
ATOM 682 O O . LEU A 1 81 ? -7.687 8.390 5.687 1.00 77.44 81 LEU A O 1
ATOM 686 N N . LEU A 1 82 ? -6.841 6.644 4.535 1.00 79.69 82 LEU A N 1
ATOM 687 C CA . LEU A 1 82 ? -6.262 7.396 3.432 1.00 79.69 82 LEU A CA 1
ATOM 688 C C . LEU A 1 82 ? -7.322 8.243 2.711 1.00 79.69 82 LEU A C 1
ATOM 690 O O . LEU A 1 82 ? -7.130 9.447 2.546 1.00 79.69 82 LEU A O 1
ATOM 694 N N . SER A 1 83 ? -8.459 7.641 2.348 1.00 73.62 83 SER A N 1
ATOM 695 C CA . SER A 1 83 ? -9.540 8.345 1.641 1.00 73.62 83 SER A CA 1
ATOM 696 C C . SER A 1 83 ? -10.245 9.419 2.484 1.00 73.62 83 SER A C 1
ATOM 698 O O . SER A 1 83 ? -10.656 10.441 1.943 1.00 73.62 83 SER A O 1
ATOM 700 N N . ILE A 1 84 ? -10.370 9.210 3.801 1.00 72.06 84 ILE A N 1
ATOM 701 C CA . ILE A 1 84 ? -11.155 10.085 4.690 1.00 72.06 84 ILE A CA 1
ATOM 702 C C . ILE A 1 84 ? -10.309 11.227 5.264 1.00 72.06 84 ILE A C 1
ATOM 704 O O . ILE A 1 84 ? -10.793 12.349 5.362 1.00 72.06 84 ILE A O 1
ATOM 708 N N . ALA A 1 85 ? -9.069 10.946 5.671 1.00 75.44 85 ALA A N 1
ATOM 709 C CA . ALA A 1 85 ? -8.281 11.866 6.495 1.00 75.44 85 ALA A CA 1
ATOM 710 C C . ALA A 1 85 ? -6.972 12.338 5.842 1.00 75.44 85 ALA A C 1
ATOM 712 O O . ALA A 1 85 ? -6.391 13.316 6.304 1.00 75.44 85 ALA A O 1
ATOM 713 N N . MET A 1 86 ? -6.476 11.662 4.797 1.00 79.62 86 MET A N 1
ATOM 714 C CA . MET A 1 86 ? -5.146 11.956 4.238 1.00 79.62 86 MET A CA 1
ATOM 715 C C . MET A 1 86 ? -5.172 12.551 2.830 1.00 79.62 86 MET A C 1
ATOM 717 O O . MET A 1 86 ? -4.386 13.451 2.557 1.00 79.62 86 MET A O 1
ATOM 721 N N . GLN A 1 87 ? -6.027 12.053 1.929 1.00 82.69 87 GLN A N 1
ATOM 722 C CA . GLN A 1 87 ? -6.073 12.540 0.543 1.00 82.69 87 GLN A CA 1
ATOM 723 C C . GLN A 1 87 ? -6.724 13.919 0.435 1.00 82.69 87 GLN A C 1
ATOM 725 O O . GLN A 1 87 ? -6.204 14.781 -0.265 1.00 82.69 87 GLN A O 1
ATOM 730 N N . ASN A 1 88 ? -7.826 14.135 1.158 1.00 80.69 88 ASN A N 1
ATOM 731 C CA . ASN A 1 88 ? -8.572 15.393 1.162 1.00 80.69 88 ASN A CA 1
ATOM 732 C C . ASN A 1 88 ? -8.800 15.867 2.607 1.00 80.69 88 ASN A C 1
ATOM 734 O O . ASN A 1 88 ? -9.928 15.801 3.100 1.00 80.69 88 ASN A O 1
ATOM 738 N N . PRO A 1 89 ? -7.743 16.285 3.327 1.00 81.38 89 PRO A N 1
ATOM 739 C CA . PRO A 1 89 ? -7.883 16.725 4.707 1.00 81.38 89 PRO A CA 1
ATOM 740 C C . PRO A 1 89 ? -8.746 17.990 4.787 1.00 81.38 89 PRO A C 1
ATOM 742 O O . PRO A 1 89 ? -8.645 18.896 3.959 1.00 81.38 89 PRO A O 1
ATOM 745 N N . THR A 1 90 ? -9.586 18.066 5.818 1.00 85.69 90 THR A N 1
ATOM 746 C CA . THR A 1 90 ? -10.472 19.217 6.069 1.00 85.69 90 THR A CA 1
ATOM 747 C C . THR A 1 90 ? -9.728 20.444 6.597 1.00 85.69 90 THR A C 1
ATOM 749 O O . THR A 1 90 ? -10.265 21.551 6.586 1.00 85.69 90 THR A O 1
ATOM 752 N N . VAL A 1 91 ? -8.490 20.259 7.059 1.00 88.81 91 VAL A N 1
ATOM 753 C CA . VAL A 1 91 ? -7.637 21.303 7.630 1.00 88.81 91 VAL A CA 1
ATOM 754 C C . VAL A 1 91 ? -6.563 21.741 6.632 1.00 88.81 91 VAL A C 1
ATOM 756 O O . VAL A 1 91 ? -6.160 20.987 5.749 1.00 88.81 91 VAL A O 1
ATOM 759 N N . ARG A 1 92 ? -6.094 22.988 6.755 1.00 88.12 92 ARG A N 1
ATOM 760 C CA . ARG A 1 92 ? -5.021 23.545 5.916 1.00 88.12 92 ARG A CA 1
ATOM 761 C C . ARG A 1 92 ? -3.773 23.806 6.755 1.00 88.12 92 ARG A C 1
ATOM 763 O O . ARG A 1 92 ? -3.865 24.295 7.875 1.00 88.12 92 ARG A O 1
ATOM 770 N N . GLY A 1 93 ? -2.607 23.517 6.180 1.00 90.69 93 GLY A N 1
ATOM 771 C CA . GLY A 1 93 ? -1.300 23.724 6.809 1.00 90.69 93 GLY A CA 1
ATOM 772 C C . GLY A 1 93 ? -0.641 22.424 7.273 1.00 90.69 93 GLY A C 1
ATOM 773 O O . GLY A 1 93 ? -1.304 21.479 7.696 1.00 90.69 93 GLY A O 1
ATOM 774 N N . TYR A 1 94 ? 0.692 22.378 7.195 1.00 91.06 94 TYR A N 1
ATOM 775 C CA . TYR A 1 94 ? 1.478 21.165 7.446 1.00 91.06 94 TYR A CA 1
ATOM 776 C C . TYR A 1 94 ? 1.271 20.596 8.856 1.00 91.06 94 TYR A C 1
ATOM 778 O O . TYR A 1 94 ? 0.991 19.410 9.009 1.00 91.06 94 TYR A O 1
ATOM 786 N N . HIS A 1 95 ? 1.350 21.442 9.887 1.00 94.94 95 HIS A N 1
ATOM 787 C CA . HIS A 1 95 ? 1.172 21.010 11.275 1.00 94.94 95 HIS A CA 1
ATOM 788 C C . HIS A 1 95 ? -0.249 20.517 11.559 1.00 94.94 95 HIS A C 1
ATOM 790 O O . HIS A 1 95 ? -0.419 19.495 12.218 1.00 94.94 95 HIS A O 1
ATOM 796 N N . ALA A 1 96 ? -1.259 21.204 11.022 1.00 91.56 96 ALA A N 1
ATOM 797 C CA . ALA A 1 96 ? -2.651 20.799 11.170 1.00 91.56 96 ALA A CA 1
ATOM 798 C C . ALA A 1 96 ? -2.906 19.448 10.486 1.00 91.56 96 ALA A C 1
ATOM 800 O O . ALA A 1 96 ? -3.467 18.552 11.110 1.00 91.56 96 ALA A O 1
ATOM 801 N N . ASN A 1 97 ? -2.411 19.265 9.256 1.00 89.81 97 ASN A N 1
ATOM 802 C CA . ASN A 1 97 ? -2.498 17.992 8.536 1.00 89.81 97 ASN A CA 1
ATOM 803 C C . ASN A 1 97 ? -1.774 16.869 9.274 1.00 89.81 97 ASN A C 1
ATOM 805 O O . ASN A 1 97 ? -2.336 15.788 9.443 1.00 89.81 97 ASN A O 1
ATOM 809 N N . ARG A 1 98 ? -0.554 17.126 9.763 1.00 90.44 98 ARG A N 1
ATOM 810 C CA . ARG A 1 98 ? 0.206 16.154 10.553 1.00 90.44 98 ARG A CA 1
ATOM 811 C C . ARG A 1 98 ? -0.608 15.695 11.757 1.00 90.44 98 ARG A C 1
ATOM 813 O O . ARG A 1 98 ? -0.813 14.498 11.900 1.00 90.44 98 ARG A O 1
ATOM 820 N N . ASN A 1 99 ? -1.104 16.638 12.558 1.00 92.00 99 ASN A N 1
ATOM 821 C CA . ASN A 1 99 ? -1.886 16.352 13.760 1.00 92.00 99 ASN A CA 1
ATOM 822 C C . ASN A 1 99 ? -3.200 15.624 13.440 1.00 92.00 99 ASN A C 1
ATOM 824 O O . ASN A 1 99 ? -3.561 14.677 14.136 1.00 92.00 99 ASN A O 1
ATOM 828 N N . HIS A 1 100 ? -3.896 16.027 12.375 1.00 89.62 100 HIS A N 1
ATOM 829 C CA . HIS A 1 100 ? -5.132 15.385 11.931 1.00 89.62 100 HIS A CA 1
ATOM 830 C C . HIS A 1 100 ? -4.906 13.911 11.579 1.00 89.62 100 HIS A C 1
ATOM 832 O O . HIS A 1 100 ? -5.636 13.036 12.048 1.00 89.62 100 HIS A O 1
ATOM 838 N N . VAL A 1 101 ? -3.840 13.621 10.829 1.00 88.44 101 VAL A N 1
ATOM 839 C CA . VAL A 1 101 ? -3.479 12.253 10.455 1.00 88.44 101 VAL A CA 1
ATOM 840 C C . VAL A 1 101 ? -3.070 11.421 11.673 1.00 88.44 101 VAL A C 1
ATOM 842 O O . VAL A 1 101 ? -3.469 10.257 11.756 1.00 88.44 101 VAL A O 1
ATOM 845 N N . THR A 1 102 ? -2.331 11.974 12.643 1.00 90.31 102 THR A N 1
ATOM 846 C CA . THR A 1 102 ? -1.999 11.242 13.881 1.00 90.31 102 THR A CA 1
ATOM 847 C C . THR A 1 102 ? -3.241 10.912 14.699 1.00 90.31 102 THR A C 1
ATOM 849 O O . THR A 1 102 ? -3.385 9.775 15.144 1.00 90.31 102 THR A O 1
ATOM 852 N N . ILE A 1 103 ? -4.160 11.866 14.867 1.00 89.88 103 ILE A N 1
ATOM 853 C CA . ILE A 1 103 ? -5.420 11.640 15.593 1.00 89.88 103 ILE A CA 1
ATOM 854 C C . ILE A 1 103 ? -6.235 10.538 14.911 1.00 89.88 103 ILE A C 1
ATOM 856 O O . ILE A 1 103 ? -6.738 9.636 15.581 1.00 89.88 103 ILE A O 1
ATOM 860 N N . ALA A 1 104 ? -6.317 10.569 13.581 1.00 87.12 104 ALA A N 1
ATOM 861 C CA . ALA A 1 104 ? -7.048 9.570 12.813 1.00 87.12 104 ALA A CA 1
ATOM 862 C C . ALA A 1 104 ? -6.463 8.154 13.008 1.00 87.12 104 ALA A C 1
ATOM 864 O O . ALA A 1 104 ? -7.212 7.196 13.205 1.00 87.12 104 ALA A O 1
ATOM 865 N N . HIS A 1 105 ? -5.133 8.018 13.046 1.00 86.31 105 HIS A N 1
ATOM 866 C CA . HIS A 1 105 ? -4.474 6.747 13.369 1.00 86.31 105 HIS A CA 1
ATOM 867 C C . HIS A 1 105 ? -4.759 6.272 14.795 1.00 86.31 105 HIS A C 1
ATOM 869 O O . HIS A 1 105 ? -5.078 5.101 14.998 1.00 86.31 105 HIS A O 1
ATOM 875 N N . ILE A 1 106 ? -4.665 7.168 15.781 1.00 89.69 106 ILE A N 1
ATOM 876 C CA . ILE A 1 106 ? -4.933 6.838 17.187 1.00 89.69 106 ILE A CA 1
ATOM 877 C C . ILE A 1 106 ? -6.377 6.353 17.351 1.00 89.69 106 ILE A C 1
ATOM 879 O O . ILE A 1 106 ? -6.609 5.338 18.003 1.00 89.69 106 ILE A O 1
ATOM 883 N N . ALA A 1 107 ? -7.343 7.014 16.709 1.00 86.31 107 ALA A N 1
ATOM 884 C CA . ALA A 1 107 ? -8.747 6.614 16.749 1.00 86.31 107 ALA A CA 1
ATOM 885 C C . ALA A 1 107 ? -8.970 5.202 16.180 1.00 86.31 107 ALA A C 1
ATOM 887 O O . ALA A 1 107 ? -9.699 4.398 16.761 1.00 86.31 107 ALA A O 1
ATOM 888 N N . VAL A 1 108 ? -8.306 4.872 15.071 1.00 81.56 108 VAL A N 1
ATOM 889 C CA . VAL A 1 108 ? -8.347 3.532 14.471 1.00 81.56 108 VAL A CA 1
ATOM 890 C C . VAL A 1 108 ? -7.745 2.472 15.397 1.00 81.56 108 VAL A C 1
ATOM 892 O O . VAL A 1 108 ? -8.339 1.408 15.571 1.00 81.56 108 VAL A O 1
ATOM 895 N N . LEU A 1 109 ? -6.596 2.757 16.015 1.00 85.00 109 LEU A N 1
ATOM 896 C CA . LEU A 1 109 ? -5.959 1.846 16.972 1.00 85.00 109 LEU A CA 1
ATOM 897 C C . LEU A 1 109 ? -6.837 1.623 18.207 1.00 85.00 109 LEU A C 1
ATOM 899 O O . LEU A 1 109 ? -6.979 0.488 18.660 1.00 85.00 109 LEU A O 1
ATOM 903 N N . LEU A 1 110 ? -7.474 2.682 18.713 1.00 85.69 110 LEU A N 1
ATOM 904 C CA . LEU A 1 110 ? -8.429 2.589 19.815 1.00 85.69 110 LEU A CA 1
ATOM 905 C C . LEU A 1 110 ? -9.621 1.704 19.448 1.00 85.69 110 LEU A C 1
ATOM 907 O O . LEU A 1 110 ? -9.969 0.831 20.236 1.00 85.69 110 LEU A O 1
ATOM 911 N N . MET A 1 111 ? -10.196 1.862 18.251 1.00 80.75 111 MET A N 1
ATOM 912 C CA . MET A 1 111 ? -11.267 0.975 17.780 1.00 80.75 111 MET A CA 1
ATOM 913 C C . MET A 1 111 ? -10.822 -0.486 17.672 1.00 80.75 111 MET A C 1
ATOM 915 O O . MET A 1 111 ? -11.580 -1.386 18.016 1.00 80.75 111 MET A O 1
ATOM 919 N N . ALA A 1 112 ? -9.607 -0.747 17.188 1.00 80.25 112 ALA A N 1
ATOM 920 C CA . ALA A 1 112 ? -9.089 -2.110 17.103 1.00 80.25 112 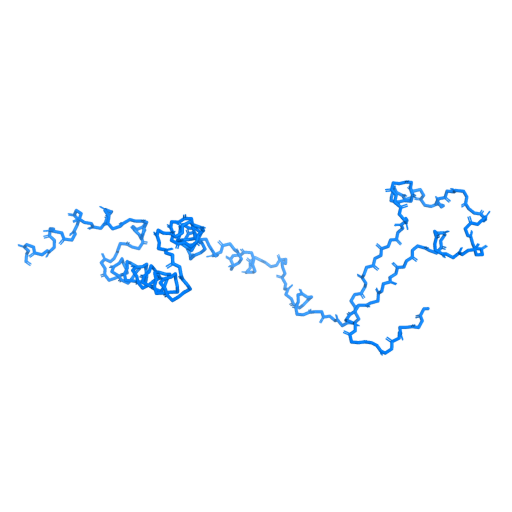ALA A CA 1
ATOM 921 C C . ALA A 1 112 ? -8.890 -2.727 18.499 1.00 80.25 112 ALA A C 1
ATOM 923 O O . ALA A 1 112 ? -9.228 -3.890 18.725 1.00 80.25 112 ALA A O 1
ATOM 924 N N . LEU A 1 113 ? -8.392 -1.936 19.453 1.00 84.81 113 LEU A N 1
ATOM 925 C CA . LEU A 1 113 ? -8.184 -2.369 20.831 1.00 84.81 113 LEU A CA 1
ATOM 926 C C . LEU A 1 113 ? -9.507 -2.627 21.560 1.00 84.81 113 LEU A C 1
ATOM 928 O O . LEU A 1 113 ? -9.628 -3.634 22.258 1.00 84.81 113 LEU A O 1
ATOM 932 N N . THR A 1 114 ? -10.509 -1.761 21.386 1.00 82.25 114 THR A N 1
ATOM 933 C CA . THR A 1 114 ? -11.844 -1.987 21.958 1.00 82.25 114 THR A CA 1
ATOM 934 C C . THR A 1 114 ? -12.501 -3.216 21.343 1.00 82.25 114 THR A C 1
ATOM 936 O O . THR A 1 114 ? -13.020 -4.046 22.080 1.00 82.25 114 THR A O 1
ATOM 939 N N . ALA A 1 115 ? -12.394 -3.411 20.027 1.00 78.88 115 ALA A N 1
ATOM 940 C CA . ALA A 1 115 ? -12.898 -4.605 19.352 1.00 78.88 115 ALA A CA 1
ATOM 941 C C . ALA A 1 115 ? -12.312 -5.900 19.913 1.00 78.88 115 ALA A C 1
ATOM 943 O O . ALA A 1 115 ? -13.035 -6.872 20.136 1.00 78.88 115 ALA A O 1
ATOM 944 N N . HIS A 1 116 ? -11.000 -5.898 20.148 1.00 82.44 116 HIS A N 1
ATOM 945 C CA . HIS A 1 116 ? -10.299 -7.039 20.710 1.00 82.44 116 HIS A CA 1
ATOM 946 C C . HIS A 1 116 ? -10.742 -7.315 22.152 1.00 82.44 116 HIS A C 1
ATOM 948 O O . HIS A 1 116 ? -11.078 -8.452 22.473 1.00 82.44 116 HIS A O 1
ATOM 954 N N . LYS A 1 117 ? -10.821 -6.274 22.995 1.00 83.06 117 LYS A N 1
ATOM 955 C CA . LYS A 1 117 ? -11.270 -6.403 24.392 1.00 83.06 117 LYS A CA 1
ATOM 956 C C . LYS A 1 117 ? -12.730 -6.839 24.520 1.00 83.06 117 LYS A C 1
ATOM 958 O O . LYS A 1 117 ? -13.045 -7.612 25.413 1.00 83.06 117 LYS A O 1
ATOM 963 N N . SER A 1 118 ? -13.604 -6.384 23.627 1.00 79.94 118 SER A N 1
ATOM 964 C CA . SER A 1 118 ? -15.028 -6.744 23.621 1.00 79.94 118 SER A CA 1
ATOM 965 C C . SER A 1 118 ? -15.321 -8.079 22.920 1.00 79.94 118 SER A C 1
ATOM 967 O O . SER A 1 118 ? -16.487 -8.412 22.727 1.00 79.94 118 SER A O 1
ATOM 969 N N . GLY A 1 119 ? -14.302 -8.823 22.468 1.00 77.81 119 GLY A N 1
ATOM 970 C CA . GLY A 1 119 ? -14.480 -10.093 21.748 1.00 77.81 119 GLY A CA 1
ATOM 971 C C . GLY A 1 119 ? -15.124 -9.960 20.358 1.00 77.81 119 GLY A C 1
ATOM 972 O O . GLY A 1 119 ? -15.520 -10.954 19.761 1.00 77.81 119 GLY A O 1
ATOM 973 N N . GLN A 1 120 ? -15.228 -8.744 19.816 1.00 73.69 120 GLN A N 1
ATOM 974 C CA . GLN A 1 120 ? -15.922 -8.420 18.564 1.00 73.69 120 GLN A CA 1
ATOM 975 C C . GLN A 1 120 ? -14.919 -8.063 17.457 1.00 73.69 120 GLN A C 1
ATOM 977 O O . GLN A 1 120 ? -14.974 -6.986 16.858 1.00 73.69 120 GLN A O 1
ATOM 982 N N . GLN A 1 121 ? -13.986 -8.977 17.184 1.00 69.12 121 GLN A N 1
ATOM 983 C CA . GLN A 1 121 ? -12.870 -8.757 16.252 1.00 69.12 121 GLN A CA 1
ATOM 984 C C . GLN A 1 121 ? -13.334 -8.490 14.805 1.00 69.12 121 GLN A C 1
ATOM 986 O O . GLN A 1 121 ? -12.689 -7.740 14.076 1.00 69.12 121 GLN A O 1
ATOM 991 N N . ASP A 1 122 ? -14.508 -8.993 14.417 1.00 66.62 122 ASP A N 1
ATOM 992 C CA . ASP A 1 122 ? -15.075 -8.798 13.074 1.00 66.62 122 ASP A CA 1
ATOM 993 C C . ASP A 1 122 ? -15.697 -7.407 12.854 1.00 66.62 122 ASP A C 1
ATOM 995 O O . ASP A 1 122 ? -15.988 -7.009 11.720 1.00 66.62 122 ASP A O 1
ATOM 999 N N . LYS A 1 123 ? -15.907 -6.633 13.929 1.00 66.88 123 LYS A N 1
ATOM 1000 C CA . LYS A 1 123 ? -16.681 -5.379 13.895 1.00 66.88 123 LYS A CA 1
ATOM 1001 C C . LYS A 1 123 ? -15.838 -4.101 13.854 1.00 66.88 123 LYS A C 1
ATOM 1003 O O . LYS A 1 123 ? -16.409 -3.015 13.879 1.00 66.88 123 LYS A O 1
ATOM 1008 N N . ILE A 1 124 ? -14.515 -4.199 13.656 1.00 69.06 124 ILE A N 1
ATOM 1009 C CA . ILE A 1 124 ? -13.548 -3.067 13.614 1.00 69.06 124 ILE A CA 1
ATOM 1010 C C . ILE A 1 124 ? -13.918 -1.981 12.571 1.00 69.06 124 ILE A C 1
ATOM 1012 O O . ILE A 1 124 ? -13.407 -0.865 12.593 1.00 69.06 124 ILE A O 1
ATOM 1016 N N . ARG A 1 125 ? -14.843 -2.285 11.651 1.00 63.19 125 ARG A N 1
ATOM 1017 C CA . ARG A 1 125 ? -15.235 -1.439 10.518 1.00 63.19 125 ARG A CA 1
ATOM 1018 C C . ARG A 1 125 ? -15.839 -0.082 10.907 1.00 63.19 125 ARG A C 1
ATOM 1020 O O . ARG A 1 125 ? -15.564 0.886 10.203 1.00 63.19 125 ARG A O 1
ATOM 1027 N N . PHE A 1 126 ? -16.661 -0.001 11.955 1.00 63.59 126 PHE A N 1
ATOM 1028 C CA . PHE A 1 126 ? -17.326 1.249 12.341 1.00 63.59 126 PHE A CA 1
ATOM 1029 C C . PHE A 1 126 ? -17.515 1.347 13.851 1.00 63.59 126 PHE A C 1
ATOM 1031 O O . PHE A 1 126 ? -18.014 0.407 14.463 1.00 63.59 126 PHE A O 1
ATOM 1038 N N . VAL A 1 127 ? -17.292 2.538 14.422 1.00 63.78 127 VAL A N 1
ATOM 1039 C CA . VAL A 1 127 ? -17.738 2.866 15.792 1.00 63.78 127 VAL A CA 1
ATOM 1040 C C . VAL A 1 127 ? -19.219 2.515 15.958 1.00 63.78 127 VAL A C 1
ATOM 1042 O O . VAL A 1 127 ? -19.604 1.869 16.923 1.00 63.78 127 VAL A O 1
ATOM 1045 N N . LYS A 1 128 ? -20.048 2.830 14.954 1.00 63.00 128 LYS A N 1
ATOM 1046 C CA . LYS A 1 128 ? -21.486 2.515 14.937 1.00 63.00 128 LYS A CA 1
ATOM 1047 C C . LYS A 1 128 ? -21.801 1.019 15.058 1.00 63.00 128 LYS A C 1
ATOM 1049 O O . LYS A 1 128 ? -22.859 0.679 15.568 1.00 63.00 128 LYS A O 1
ATOM 1054 N N . SER A 1 129 ? -20.906 0.138 14.611 1.00 61.59 129 SER A N 1
ATOM 1055 C CA . SER A 1 129 ? -21.051 -1.313 14.778 1.00 61.59 129 SER A CA 1
ATOM 1056 C C . SER A 1 129 ? -20.762 -1.776 16.211 1.00 61.59 129 SER A C 1
ATOM 1058 O O . SER A 1 129 ? -21.253 -2.833 16.597 1.00 61.59 129 SER A O 1
ATOM 1060 N N . PHE A 1 130 ? -20.026 -0.980 16.996 1.00 61.88 130 PHE A N 1
ATOM 1061 C CA . PHE A 1 130 ? -19.759 -1.210 18.422 1.00 61.88 130 PHE A CA 1
ATOM 1062 C C . PHE A 1 130 ? -20.810 -0.583 19.349 1.00 61.88 130 PHE A C 1
ATOM 1064 O O . PHE A 1 130 ? -21.136 -1.160 20.383 1.00 61.88 130 PHE A O 1
ATOM 1071 N N . VAL A 1 131 ? -21.362 0.578 18.977 1.00 61.69 131 VAL A N 1
ATOM 1072 C CA . VAL A 1 131 ? -22.296 1.374 19.802 1.00 61.69 131 VAL A CA 1
ATOM 1073 C C . VAL A 1 131 ? -23.512 0.602 20.347 1.00 61.69 131 VAL A C 1
ATOM 1075 O O . VAL A 1 131 ? -23.793 0.772 21.533 1.00 61.69 131 VAL A O 1
ATOM 1078 N N . PRO A 1 132 ? -24.234 -0.245 19.580 1.00 59.56 132 PRO A N 1
ATOM 1079 C CA . PRO A 1 132 ? -25.411 -0.922 20.125 1.00 59.56 132 PRO A CA 1
ATOM 1080 C C . PRO A 1 132 ? -25.073 -1.937 21.227 1.00 59.56 132 PRO A C 1
ATOM 1082 O O . PRO A 1 132 ? -25.909 -2.158 22.092 1.00 59.56 132 PRO A O 1
ATOM 1085 N N . ASN A 1 133 ? -23.853 -2.490 21.242 1.00 55.66 133 ASN A N 1
ATOM 1086 C CA . ASN A 1 133 ? -23.422 -3.470 22.245 1.00 55.66 133 ASN A CA 1
ATOM 1087 C C . ASN A 1 133 ? -22.694 -2.817 23.439 1.00 55.66 133 ASN A C 1
ATOM 1089 O O . ASN A 1 133 ? -22.761 -3.315 24.554 1.00 55.66 133 ASN A O 1
ATOM 1093 N N . PHE A 1 134 ? -22.029 -1.673 23.240 1.00 55.16 134 PHE A N 1
ATOM 1094 C CA . PHE A 1 134 ? -21.380 -0.942 24.339 1.00 55.16 134 PHE A CA 1
ATOM 1095 C C . PHE A 1 134 ? -22.390 -0.354 25.336 1.00 55.16 134 PHE A C 1
ATOM 1097 O O . PHE A 1 134 ? -22.133 -0.323 26.534 1.00 55.16 134 PHE A O 1
ATOM 1104 N N . LEU A 1 135 ? -23.547 0.118 24.858 1.00 56.44 135 LEU A N 1
ATOM 1105 C CA . LEU A 1 135 ? -24.574 0.717 25.721 1.00 56.44 135 LEU A CA 1
ATOM 1106 C C . LEU A 1 135 ? -25.373 -0.318 26.527 1.00 56.44 135 LEU A C 1
ATOM 1108 O O . LEU A 1 135 ? -25.994 0.047 27.524 1.00 56.44 135 LEU A O 1
ATOM 1112 N N . THR A 1 136 ? -25.375 -1.584 26.103 1.00 55.12 136 THR A N 1
ATOM 1113 C CA . THR A 1 136 ? -25.992 -2.687 26.852 1.00 55.12 136 THR A CA 1
ATOM 1114 C C . THR A 1 136 ? -25.071 -3.211 27.949 1.00 55.12 136 THR A C 1
ATOM 1116 O O . THR A 1 136 ? -25.556 -3.491 29.038 1.00 55.12 136 THR A O 1
ATOM 1119 N N . ASP A 1 137 ? -23.756 -3.254 27.709 1.00 53.66 137 ASP A N 1
ATOM 1120 C CA . ASP A 1 137 ? -22.773 -3.749 28.687 1.00 53.66 137 ASP A CA 1
ATOM 1121 C C . ASP A 1 137 ? -22.526 -2.768 29.849 1.00 53.66 137 ASP A C 1
ATOM 1123 O O . ASP A 1 137 ? -22.152 -3.188 30.934 1.00 53.66 137 ASP A O 1
ATOM 1127 N N . ILE A 1 138 ? -22.768 -1.465 29.659 1.00 52.00 138 ILE A N 1
ATOM 1128 C CA . ILE A 1 138 ? -22.623 -0.442 30.719 1.00 52.00 138 ILE A CA 1
ATOM 1129 C C . ILE A 1 138 ? -23.818 -0.444 31.698 1.00 52.00 138 ILE A C 1
ATOM 1131 O O . ILE A 1 138 ? -23.751 0.164 32.764 1.00 52.00 138 ILE A O 1
ATOM 1135 N N . LYS A 1 139 ? -24.932 -1.096 31.342 1.00 46.28 139 LYS A N 1
ATOM 1136 C CA . LYS A 1 139 ? -26.162 -1.125 32.153 1.00 46.28 139 LYS A CA 1
ATOM 1137 C C . LYS A 1 139 ? -26.261 -2.310 33.122 1.00 46.28 139 LYS A C 1
ATOM 1139 O O . LYS A 1 139 ? -27.248 -2.360 33.852 1.00 46.28 139 LYS A O 1
ATOM 1144 N N . ASN A 1 140 ? -25.284 -3.217 33.130 1.00 39.88 140 ASN A N 1
ATOM 1145 C CA . ASN A 1 140 ? -25.204 -4.337 34.071 1.00 39.88 140 ASN A CA 1
ATOM 1146 C C . ASN A 1 140 ? -24.067 -4.129 35.070 1.00 39.88 140 ASN A C 1
ATOM 1148 O O . ASN A 1 140 ? -22.965 -3.744 34.624 1.00 39.88 140 ASN A O 1
#

Radius of gyration: 27.39 Å; chains: 1; bounding box: 58×46×76 Å

Foldseek 3Di:
DDDDPDPDQWDKDFDCCQPPPVNVVVDPADPVNDVCVVVHRPDIDIGGPDCDPVNVDPCPDPVVVVVVVPPPPVVVLVVVLCVPQNVDHPDDDDVVSVVSSVVSVVVLVVLCVVCVVVVNNVQSPDPVSCVVVVVVVVVD

Sequence (140 aa):
MRPKNTWILYCQYTCPIFYNKKVRHQYIMCPLFHPKFLNGKGCNALIPLEPSIRAEIDYGTKKFKELYNNPTSAERIFYRLLSIAMQNPTVRGYHANRNHVTIAHIAVLLMALTAHKSGQQDKIRFVKSFVPNFLTDIKN

Secondary structure (DSSP, 8-state):
-PPPSSS-SEEEE--HHHH-HHHHTT-SS-TT--HHHHSSSSS-EEEESS--HHHHS-TTSHHHHHHHHTTHHHHHHHHHHIIIIISS-SS-SHHHHHHHHHHHHHHHHHHHHHHHHTT-GGGTT-HHHHHHHHHHHTT-